Protein AF-A0A7Y2ZCD3-F1 (afdb_monomer_lite)

Radius of gyration: 18.31 Å; chains: 1; bounding box: 40×39×47 Å

Secondary structure (DSSP, 8-state):
-GGGTTTS-S--EEPTT-SSEEPSS--S-HHHHHHHHHHSS------GGGGHHHHHHTS--------TT----------TT-PPPHHHHHHHHHHHHHHHHHHHHHHHHHHHHHSSPP-

Foldseek 3Di:
DLVCVVPPDDDWDDDPPDPDTDDPDDDPDLVVVLVDVLVDVDDDDDQCVSCVVCLVVVSDADDPDDDPVPDDDDADDDDPPDDDDPVRVVVRVVVVVVVVVSVVVSVVVVVVRVPDDDD

Structure (mmCIF, N/CA/C/O backbone):
data_AF-A0A7Y2ZCD3-F1
#
_entry.id   AF-A0A7Y2ZCD3-F1
#
loop_
_atom_site.group_PDB
_atom_site.id
_atom_site.type_symbol
_atom_site.label_atom_id
_atom_site.label_alt_id
_atom_site.label_comp_id
_atom_site.label_asym_id
_atom_site.label_entity_id
_atom_site.label_seq_id
_atom_site.pdbx_PDB_ins_code
_atom_site.Cartn_x
_atom_site.Cartn_y
_atom_site.Cartn_z
_atom_site.occupancy
_atom_site.B_iso_or_equiv
_atom_site.auth_seq_id
_atom_site.auth_comp_id
_atom_site.auth_asym_id
_atom_site.auth_atom_id
_atom_site.pdbx_PDB_model_num
ATOM 1 N N . PRO A 1 1 ? -4.935 -17.101 2.264 1.00 50.34 1 PRO A N 1
ATOM 2 C CA . PRO A 1 1 ? -4.647 -18.543 2.417 1.00 50.34 1 PRO A CA 1
ATOM 3 C C . PRO A 1 1 ? -5.567 -19.217 3.442 1.00 50.34 1 PRO A C 1
ATOM 5 O O . PRO A 1 1 ? -6.119 -18.469 4.240 1.00 50.34 1 PRO A O 1
ATOM 8 N N . GLU A 1 2 ? -5.787 -20.539 3.433 1.00 52.03 2 GLU A N 1
ATOM 9 C CA . GLU A 1 2 ? -6.656 -21.247 4.408 1.00 52.03 2 GLU A CA 1
ATOM 10 C C . GLU A 1 2 ? -6.298 -20.870 5.845 1.00 52.03 2 GLU A C 1
ATOM 12 O O . GLU A 1 2 ? -7.177 -20.653 6.678 1.00 52.03 2 GLU A O 1
ATOM 17 N N . ARG A 1 3 ? -4.999 -20.658 6.100 1.00 55.16 3 ARG A N 1
ATOM 18 C CA . ARG A 1 3 ? -4.453 -20.160 7.374 1.00 55.16 3 ARG A CA 1
ATOM 19 C C . ARG A 1 3 ? -5.069 -18.849 7.877 1.00 55.16 3 ARG A C 1
ATOM 21 O O . ARG A 1 3 ? -4.868 -18.502 9.031 1.00 55.16 3 ARG A O 1
ATOM 28 N N . LEU A 1 4 ? -5.754 -18.092 7.018 1.00 55.41 4 LEU A N 1
ATOM 29 C CA . LEU A 1 4 ? -6.444 -16.855 7.384 1.00 55.41 4 LEU A CA 1
ATOM 30 C C . LEU A 1 4 ? -7.853 -17.102 7.919 1.00 55.41 4 LEU A C 1
ATOM 32 O O . LEU A 1 4 ? -8.339 -16.283 8.688 1.00 55.41 4 LEU A O 1
ATOM 36 N N . ALA A 1 5 ? -8.501 -18.215 7.565 1.00 58.78 5 ALA A N 1
ATOM 37 C CA . ALA A 1 5 ? -9.899 -18.467 7.916 1.00 58.78 5 ALA A CA 1
ATOM 38 C C . ALA A 1 5 ? -10.147 -18.547 9.432 1.00 58.78 5 ALA A C 1
ATOM 40 O O . ALA A 1 5 ? -11.283 -18.389 9.870 1.00 58.78 5 ALA A O 1
ATOM 41 N N . SER A 1 6 ? -9.108 -18.833 10.222 1.00 55.69 6 SER A N 1
ATOM 42 C CA . SER A 1 6 ? -9.164 -18.924 11.684 1.00 55.69 6 SER A CA 1
ATOM 43 C C . SER A 1 6 ? -8.759 -17.636 12.410 1.00 55.69 6 SER A C 1
ATOM 45 O O . SER A 1 6 ? -8.992 -17.542 13.612 1.00 55.69 6 SER A O 1
ATOM 47 N N . VAL A 1 7 ? -8.148 -16.667 11.717 1.00 58.00 7 VAL A N 1
ATOM 48 C CA . VAL A 1 7 ? -7.568 -15.451 12.328 1.00 58.00 7 VAL A CA 1
ATOM 49 C C . VAL A 1 7 ? -8.107 -14.144 11.747 1.00 58.00 7 VAL A C 1
ATOM 51 O O . VAL A 1 7 ? -7.961 -13.102 12.380 1.00 58.00 7 VAL A O 1
ATOM 54 N N . PHE A 1 8 ? -8.730 -14.168 10.565 1.00 57.59 8 PHE A N 1
ATOM 55 C CA . PHE A 1 8 ? -9.419 -13.002 10.018 1.00 57.59 8 PHE A CA 1
ATOM 56 C C . PHE A 1 8 ? -10.796 -12.858 10.693 1.00 57.59 8 PHE A C 1
ATOM 58 O O . PHE A 1 8 ? -11.563 -13.823 10.709 1.00 57.59 8 PHE A O 1
ATOM 65 N N . PRO A 1 9 ? -11.136 -11.682 11.245 1.00 56.69 9 PRO A N 1
ATOM 66 C CA . PRO A 1 9 ? -12.457 -11.451 11.819 1.00 56.69 9 PRO A CA 1
ATOM 67 C C . PRO A 1 9 ? -13.557 -11.456 10.737 1.00 56.69 9 PRO A C 1
ATOM 69 O O . PRO A 1 9 ? -13.289 -11.241 9.559 1.00 56.69 9 PRO A O 1
ATOM 72 N N . GLY A 1 10 ? -14.814 -11.686 11.130 1.00 60.94 10 GLY A N 1
ATOM 73 C CA . GLY A 1 10 ? -15.981 -11.556 10.245 1.00 60.94 10 GLY A CA 1
ATOM 74 C C . GLY A 1 10 ? -16.388 -12.817 9.470 1.00 60.94 10 GLY A C 1
ATOM 75 O O . GLY A 1 10 ? -15.924 -13.929 9.726 1.00 60.94 10 GLY A O 1
ATOM 76 N N . ARG A 1 11 ? -17.337 -12.651 8.539 1.00 61.91 11 ARG A N 1
ATOM 77 C CA . ARG A 1 11 ? -17.876 -13.744 7.716 1.00 61.91 11 ARG A CA 1
ATOM 78 C C . ARG A 1 11 ? -16.938 -13.972 6.530 1.00 61.91 11 ARG A C 1
ATOM 80 O O . ARG A 1 11 ? -16.819 -13.121 5.653 1.00 61.91 11 ARG A O 1
ATOM 87 N N . LEU A 1 12 ? -16.251 -15.106 6.515 1.00 63.94 12 LEU A N 1
ATOM 88 C CA . LEU A 1 12 ? -15.380 -15.509 5.412 1.00 63.94 12 LEU A CA 1
ATOM 89 C C . LEU A 1 12 ? -15.968 -16.745 4.751 1.00 63.94 12 LEU A C 1
ATOM 91 O O . LEU A 1 12 ? -16.377 -17.683 5.443 1.00 63.94 12 LEU A O 1
ATOM 95 N N . PHE A 1 13 ? -15.983 -16.761 3.423 1.00 60.94 13 PHE A N 1
ATOM 96 C CA . PHE A 1 13 ? -16.374 -17.952 2.682 1.00 60.94 13 PHE A CA 1
ATOM 97 C C . PHE A 1 13 ? -15.133 -18.803 2.416 1.00 60.94 13 PHE A C 1
ATOM 99 O O . PHE A 1 13 ? -14.075 -18.298 2.030 1.00 60.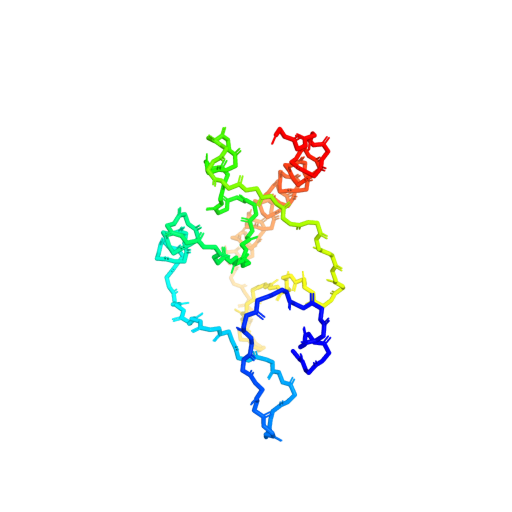94 13 PHE A O 1
ATOM 106 N N . ARG A 1 14 ? -15.264 -20.105 2.680 1.00 62.22 14 ARG A N 1
ATOM 107 C CA . ARG A 1 14 ? -14.257 -21.111 2.343 1.00 62.22 14 ARG A CA 1
ATOM 108 C C . ARG A 1 14 ? -14.641 -21.723 1.009 1.00 62.22 14 ARG A C 1
ATOM 110 O O . ARG A 1 14 ? -15.785 -22.147 0.858 1.00 62.22 14 ARG A O 1
ATOM 117 N N . ASP A 1 15 ? -13.691 -21.807 0.094 1.00 59.34 15 ASP A N 1
ATOM 118 C CA . ASP A 1 15 ? -13.821 -22.661 -1.078 1.00 59.34 15 ASP A CA 1
ATOM 119 C C . ASP A 1 15 ? -12.994 -23.928 -0.844 1.00 59.34 15 ASP A C 1
ATOM 121 O O . ASP A 1 15 ? -11.820 -23.847 -0.494 1.00 59.34 15 ASP A O 1
ATOM 125 N N . GLN A 1 16 ? -13.610 -25.100 -1.010 1.00 59.69 16 GLN A N 1
ATOM 126 C CA . GLN A 1 16 ? -12.944 -26.395 -0.831 1.00 59.69 16 GLN A CA 1
ATOM 127 C C . GLN A 1 16 ? -11.863 -26.650 -1.898 1.00 59.69 16 GLN A C 1
ATOM 129 O O . GLN A 1 16 ? -11.063 -27.569 -1.742 1.00 59.69 16 GLN A O 1
ATOM 134 N N . GLY A 1 17 ? -11.839 -25.857 -2.977 1.00 62.12 17 GLY A N 1
ATOM 135 C CA . GLY A 1 17 ? -10.861 -25.961 -4.061 1.00 62.12 17 GLY A CA 1
ATOM 136 C C . GLY A 1 17 ? -9.640 -25.042 -3.952 1.00 62.12 17 GLY A C 1
ATOM 137 O O . GLY A 1 17 ? -8.708 -25.207 -4.739 1.00 62.12 17 GLY A O 1
ATOM 138 N N . PHE A 1 18 ? -9.611 -24.087 -3.014 1.00 56.09 18 PHE A N 1
ATOM 139 C CA . PHE A 1 18 ? -8.537 -23.096 -2.933 1.00 56.09 1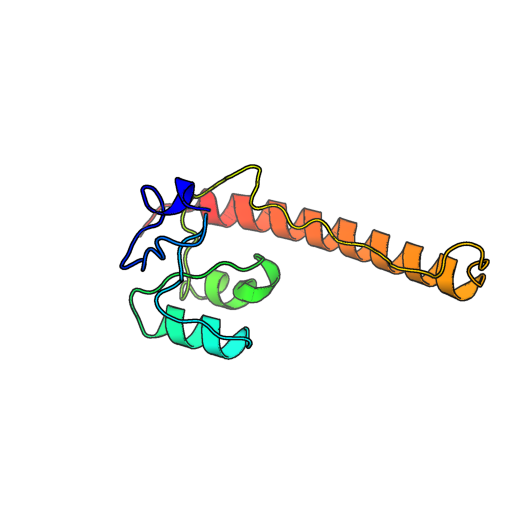8 PHE A CA 1
ATOM 140 C C . PHE A 1 18 ? -7.977 -22.936 -1.525 1.00 56.09 18 PHE A C 1
ATOM 142 O O . PHE A 1 18 ? -8.701 -22.755 -0.553 1.00 56.09 18 PHE A O 1
ATOM 149 N N . ASP A 1 19 ? -6.651 -22.850 -1.445 1.00 60.59 19 ASP A N 1
ATOM 150 C CA . ASP A 1 19 ? -5.942 -22.464 -0.229 1.00 60.59 19 ASP A CA 1
ATOM 151 C C . ASP A 1 19 ? -6.027 -20.940 -0.018 1.00 60.59 19 ASP A C 1
ATOM 153 O O . ASP A 1 19 ? -5.000 -20.281 0.080 1.00 60.59 19 ASP A O 1
ATOM 157 N N . TYR A 1 20 ? -7.218 -20.322 -0.046 1.00 59.69 20 TYR A N 1
ATOM 158 C CA . TYR A 1 20 ? -7.463 -18.932 0.374 1.00 59.69 20 TYR A CA 1
ATOM 159 C C . TYR A 1 20 ? -8.921 -18.664 0.766 1.00 59.69 20 TYR A C 1
ATOM 161 O O . TYR A 1 20 ? -9.845 -19.332 0.325 1.00 59.69 20 TYR A O 1
ATOM 169 N N . VAL A 1 21 ? -9.117 -17.672 1.641 1.00 64.62 21 VAL A N 1
ATOM 170 C CA . VAL A 1 21 ? -10.448 -17.193 2.042 1.00 64.62 21 VAL A CA 1
ATOM 171 C C . VAL A 1 21 ? -10.954 -16.162 1.053 1.00 64.62 21 VAL A C 1
ATOM 173 O O . VAL A 1 21 ? -10.198 -15.282 0.639 1.00 64.62 21 VAL A O 1
ATOM 176 N N . ILE A 1 22 ? -12.239 -16.261 0.729 1.00 67.50 22 ILE A N 1
ATOM 177 C CA . ILE A 1 22 ? -12.937 -15.305 -0.121 1.00 67.50 22 ILE A CA 1
ATOM 178 C C . ILE A 1 22 ? -13.506 -14.204 0.788 1.00 67.50 22 ILE A C 1
ATOM 180 O O . ILE A 1 22 ? -14.213 -14.523 1.758 1.00 67.50 22 ILE A O 1
ATOM 184 N N . PRO A 1 23 ? -13.189 -12.921 0.529 1.00 75.56 23 PRO A N 1
ATOM 185 C CA . PRO A 1 23 ? -13.777 -11.821 1.280 1.00 75.56 23 PRO A CA 1
ATOM 186 C C . PRO A 1 23 ? -15.296 -11.787 1.061 1.00 75.56 23 PRO A C 1
ATOM 188 O O . PRO A 1 23 ? -15.788 -12.154 -0.001 1.00 75.56 23 PRO A O 1
ATOM 191 N N . SER A 1 24 ? -16.056 -11.312 2.051 1.00 81.56 24 SER A N 1
ATOM 192 C CA . SER A 1 24 ? -17.515 -11.155 1.896 1.00 81.56 24 SER A CA 1
ATOM 193 C C . SER A 1 24 ? -17.899 -10.159 0.797 1.00 81.56 24 SER A C 1
ATOM 195 O O . SER A 1 24 ? -18.997 -10.243 0.253 1.00 81.56 24 SER A O 1
ATOM 197 N N . VAL A 1 25 ? -17.010 -9.212 0.488 1.00 85.00 25 VAL A N 1
ATOM 198 C CA . VAL A 1 25 ? -17.184 -8.213 -0.565 1.00 85.00 25 VAL A CA 1
ATOM 199 C C . VAL A 1 25 ? -15.848 -8.017 -1.273 1.00 85.00 25 VAL A C 1
ATOM 201 O O . VAL A 1 25 ? -14.827 -7.802 -0.621 1.00 85.00 25 VAL A O 1
ATOM 204 N N . GLU A 1 26 ? -15.863 -8.063 -2.601 1.00 87.00 26 GLU A N 1
ATOM 205 C CA . GLU A 1 26 ? -14.716 -7.734 -3.442 1.00 87.00 26 GLU A CA 1
ATOM 206 C C . GLU A 1 26 ? -14.999 -6.439 -4.203 1.00 87.00 26 GLU A C 1
ATOM 208 O O . GLU A 1 26 ? -16.052 -6.278 -4.821 1.00 87.00 26 GLU A O 1
ATOM 213 N N . VAL A 1 27 ? -14.053 -5.505 -4.147 1.00 90.06 27 VAL A N 1
ATOM 214 C CA . VAL A 1 27 ? -14.113 -4.239 -4.877 1.00 90.06 27 VAL A CA 1
ATOM 215 C C . VAL A 1 27 ? -12.757 -3.945 -5.493 1.00 90.06 27 VAL A C 1
ATOM 217 O O . VAL A 1 27 ? -11.720 -4.237 -4.903 1.00 90.06 27 VAL A O 1
ATOM 220 N N . GLN A 1 28 ? -12.769 -3.337 -6.675 1.00 89.31 28 GLN A N 1
ATOM 221 C CA . GLN A 1 28 ? -11.544 -2.972 -7.396 1.00 89.31 28 GLN A CA 1
ATOM 222 C C . GLN A 1 28 ? -11.119 -1.521 -7.133 1.00 89.31 28 GLN A C 1
ATOM 224 O O . GLN A 1 28 ? -9.989 -1.142 -7.423 1.00 89.31 28 GLN A O 1
ATOM 229 N N . GLU A 1 29 ? -12.005 -0.719 -6.534 1.00 92.44 29 GLU A N 1
ATOM 230 C CA . GLU A 1 29 ? -11.801 0.710 -6.320 1.00 92.44 29 GLU A CA 1
ATOM 231 C C . GLU A 1 29 ? -11.591 1.044 -4.844 1.00 92.44 29 GLU A C 1
ATOM 233 O O . GLU A 1 29 ? -12.438 0.770 -3.987 1.00 92.44 29 GLU A O 1
ATOM 238 N N . LEU A 1 30 ? -10.483 1.726 -4.548 1.00 91.19 30 LEU A N 1
ATOM 239 C CA . LEU A 1 30 ? -10.129 2.124 -3.185 1.00 91.19 30 LEU A CA 1
ATOM 240 C C . LEU A 1 30 ? -11.184 3.045 -2.558 1.00 91.19 30 LEU A C 1
ATOM 242 O O . LEU A 1 30 ? -11.474 2.940 -1.369 1.00 91.19 30 LEU A O 1
ATOM 246 N N . THR A 1 31 ? -11.760 3.968 -3.329 1.00 93.69 31 THR A N 1
ATOM 247 C CA . THR A 1 31 ? -12.788 4.888 -2.817 1.00 93.69 31 THR A CA 1
ATOM 248 C C . THR A 1 31 ? -14.037 4.137 -2.367 1.00 93.69 31 THR A C 1
ATOM 250 O O . THR A 1 31 ? -14.539 4.413 -1.281 1.00 93.69 31 THR A O 1
ATOM 253 N N . LEU A 1 32 ? -14.473 3.135 -3.134 1.00 94.38 32 LEU A N 1
ATOM 254 C CA . LEU A 1 32 ? -15.598 2.289 -2.744 1.00 94.38 32 LEU A CA 1
ATOM 255 C C . LEU A 1 32 ? -15.248 1.423 -1.528 1.00 94.38 32 LEU A C 1
ATOM 257 O O . LEU A 1 32 ? -16.051 1.324 -0.605 1.00 94.38 32 LEU A O 1
ATOM 261 N N . SER A 1 33 ? -14.032 0.862 -1.473 1.00 93.81 33 SER A N 1
ATOM 262 C CA . SER A 1 33 ? -13.571 0.118 -0.292 1.00 93.81 33 SER A CA 1
ATOM 263 C C . SER A 1 33 ? -13.620 0.971 0.976 1.00 93.81 33 SER A C 1
ATOM 265 O O . SER A 1 33 ? -14.086 0.491 2.006 1.00 93.81 33 SER A O 1
ATOM 267 N N . ARG A 1 34 ? -13.188 2.237 0.906 1.00 95.12 34 ARG A N 1
ATOM 268 C CA . ARG A 1 34 ? -13.255 3.167 2.042 1.00 95.12 34 ARG A CA 1
ATOM 269 C C . ARG A 1 34 ? -14.695 3.469 2.442 1.00 95.12 34 ARG A C 1
ATOM 271 O O . ARG A 1 34 ? -14.998 3.442 3.627 1.00 95.12 34 ARG A O 1
ATOM 278 N N . GLN A 1 35 ? -15.576 3.715 1.477 1.00 95.25 35 GLN A N 1
ATOM 279 C CA . GLN A 1 35 ? -16.985 3.976 1.764 1.00 95.25 35 GLN A CA 1
ATOM 280 C C . GLN A 1 35 ? -17.649 2.787 2.472 1.00 95.25 35 GLN A C 1
ATOM 282 O O . GLN A 1 35 ? -18.287 2.976 3.501 1.00 95.25 35 GLN A O 1
ATOM 287 N N . ILE A 1 36 ? -17.420 1.561 1.989 1.00 94.69 36 ILE A N 1
ATOM 288 C CA . ILE A 1 36 ? -17.941 0.342 2.623 1.00 94.69 36 ILE A CA 1
ATOM 289 C C . ILE A 1 36 ? -17.460 0.240 4.073 1.00 94.69 36 ILE A C 1
ATOM 291 O O . ILE A 1 36 ? -18.273 0.010 4.962 1.00 94.69 36 ILE A O 1
ATOM 295 N N . VAL A 1 37 ? -16.165 0.442 4.332 1.00 94.38 37 VAL A N 1
ATOM 296 C CA . VAL A 1 37 ? -15.615 0.407 5.701 1.00 94.38 37 VAL A CA 1
ATOM 297 C C . VAL A 1 37 ? -16.210 1.512 6.582 1.00 94.38 37 VAL A C 1
ATOM 299 O O . VAL A 1 37 ? -16.461 1.279 7.755 1.00 94.38 37 VAL A O 1
ATOM 302 N N . ALA A 1 38 ? -16.457 2.707 6.039 1.00 95.00 38 ALA A N 1
ATOM 303 C CA . ALA A 1 38 ? -17.024 3.826 6.795 1.00 95.00 38 ALA A CA 1
ATOM 304 C C . ALA A 1 38 ? -18.506 3.632 7.157 1.00 95.00 38 ALA A C 1
ATOM 306 O O . ALA A 1 38 ? -18.964 4.152 8.172 1.00 95.00 38 ALA A O 1
ATOM 307 N N . GLU A 1 39 ? -19.255 2.916 6.318 1.00 95.38 39 GLU A N 1
ATOM 308 C CA . GLU A 1 39 ? -20.711 2.763 6.423 1.00 95.38 39 GLU A CA 1
ATOM 309 C C . GLU A 1 39 ? -21.140 1.388 6.969 1.00 95.38 39 GLU A C 1
ATOM 311 O O . GLU A 1 39 ? -22.331 1.080 7.007 1.00 95.38 39 GLU A O 1
ATOM 316 N N . SER A 1 40 ? -20.195 0.542 7.394 1.00 92.00 40 SER A N 1
ATOM 317 C CA . SER A 1 40 ? -20.479 -0.807 7.899 1.00 92.00 40 SER A CA 1
ATOM 318 C C . SER A 1 40 ? -19.519 -1.238 9.013 1.00 92.00 40 SER A C 1
ATOM 320 O O . SER A 1 40 ? -18.666 -0.476 9.456 1.00 92.00 40 SER A O 1
ATOM 322 N N . ASP A 1 41 ? -19.659 -2.480 9.476 1.00 88.38 41 ASP A N 1
ATOM 323 C CA . ASP A 1 41 ? -18.725 -3.163 10.377 1.00 88.38 41 ASP A CA 1
ATOM 324 C C . ASP A 1 41 ? -17.618 -3.929 9.620 1.00 88.38 41 ASP A C 1
ATOM 326 O O . ASP A 1 41 ? -16.904 -4.755 10.198 1.00 88.38 41 ASP A O 1
ATOM 330 N N . ALA A 1 42 ? -17.459 -3.663 8.319 1.00 89.94 42 ALA A N 1
ATOM 331 C CA . ALA A 1 42 ? -16.413 -4.254 7.503 1.00 89.94 42 ALA A CA 1
ATOM 332 C C . ALA A 1 42 ? -15.029 -3.669 7.821 1.00 89.94 42 ALA A C 1
ATOM 334 O O . ALA A 1 42 ? -14.867 -2.542 8.282 1.00 89.94 42 ALA A O 1
ATOM 335 N N . PHE A 1 43 ? -13.997 -4.430 7.477 1.00 89.50 43 PHE A N 1
ATOM 336 C CA . PHE A 1 43 ? -12.609 -3.987 7.503 1.00 89.50 43 PHE A CA 1
ATOM 337 C C . PHE A 1 43 ? -11.956 -4.289 6.154 1.00 89.50 43 PHE A C 1
ATOM 339 O O . PHE A 1 43 ? -12.412 -5.146 5.397 1.00 89.50 43 PHE A O 1
ATOM 346 N N . SER A 1 44 ? -10.885 -3.566 5.844 1.00 88.81 44 SER A N 1
ATOM 347 C CA . SER A 1 44 ? -10.144 -3.706 4.591 1.00 88.81 44 SER A CA 1
ATOM 348 C C . SER A 1 44 ? -8.645 -3.544 4.838 1.00 88.81 44 SER A C 1
ATOM 350 O O . SER A 1 44 ? -8.216 -3.143 5.922 1.00 88.81 44 SER A O 1
ATOM 352 N N . ALA A 1 45 ? -7.841 -3.860 3.827 1.00 87.69 45 ALA A N 1
ATOM 353 C CA . ALA A 1 45 ? -6.407 -3.622 3.824 1.00 87.69 45 ALA A CA 1
ATOM 354 C C . ALA A 1 45 ? -6.087 -2.378 2.987 1.00 87.69 45 ALA A C 1
ATOM 356 O O . ALA A 1 45 ? -6.531 -2.247 1.849 1.00 87.69 45 ALA A O 1
ATOM 357 N N . ALA A 1 46 ? -5.276 -1.479 3.538 1.00 89.62 46 ALA A N 1
ATOM 358 C CA . ALA A 1 46 ? -4.784 -0.299 2.841 1.00 89.62 46 ALA A CA 1
ATOM 359 C C . ALA A 1 46 ? -3.378 0.057 3.331 1.00 89.62 46 ALA A C 1
ATOM 361 O O . ALA A 1 46 ? -2.991 -0.253 4.459 1.00 89.62 46 ALA A O 1
ATOM 362 N N . THR A 1 47 ? -2.611 0.754 2.498 1.00 88.81 47 THR A N 1
ATOM 363 C CA . THR A 1 47 ? -1.419 1.462 2.978 1.00 88.81 47 THR A CA 1
ATOM 364 C C . THR A 1 47 ? -1.851 2.710 3.744 1.00 88.81 47 THR A C 1
ATOM 366 O O . THR A 1 47 ? -2.847 3.341 3.405 1.00 88.81 47 THR A O 1
ATOM 369 N N . ILE A 1 48 ? -1.097 3.119 4.764 1.00 90.06 48 ILE A N 1
ATOM 370 C CA . ILE A 1 48 ? -1.518 4.246 5.612 1.00 90.06 48 ILE A CA 1
ATOM 371 C C . ILE A 1 48 ? -1.725 5.542 4.832 1.00 90.06 48 ILE A C 1
ATOM 373 O O . ILE A 1 48 ? -2.679 6.265 5.101 1.00 90.06 48 ILE A O 1
ATOM 377 N N . ILE A 1 49 ? -0.874 5.828 3.847 1.00 90.00 49 ILE A N 1
ATOM 378 C CA . ILE A 1 49 ? -1.016 7.031 3.022 1.00 90.00 49 ILE A CA 1
ATOM 379 C C . ILE A 1 49 ? -2.353 7.084 2.263 1.00 90.00 49 ILE A C 1
ATOM 381 O O . ILE A 1 49 ? -2.854 8.173 2.004 1.00 90.00 49 ILE A O 1
ATOM 385 N N . GLN A 1 50 ? -2.957 5.932 1.947 1.00 92.38 50 GLN A N 1
ATOM 386 C CA . GLN A 1 50 ? -4.257 5.851 1.270 1.00 92.38 50 GLN A CA 1
ATOM 387 C C . GLN A 1 50 ? -5.439 6.224 2.174 1.00 92.38 50 GLN A C 1
ATOM 389 O O . GLN A 1 50 ? -6.502 6.548 1.652 1.00 92.38 50 GLN A O 1
ATOM 394 N N . ILE A 1 51 ? -5.259 6.170 3.497 1.00 93.94 51 ILE A N 1
ATOM 395 C CA . ILE A 1 51 ? -6.310 6.405 4.499 1.00 93.94 51 ILE A CA 1
ATOM 396 C C . ILE A 1 51 ? -5.918 7.476 5.530 1.00 93.94 51 ILE A C 1
ATOM 398 O O . ILE A 1 51 ? -6.467 7.546 6.628 1.00 93.94 51 ILE A O 1
ATOM 402 N N . GLU A 1 52 ? -4.907 8.295 5.226 1.00 92.50 52 GLU A N 1
ATOM 403 C CA . GLU A 1 52 ? -4.330 9.236 6.193 1.00 92.50 52 GLU A CA 1
ATOM 404 C C . GLU A 1 52 ? -5.360 10.266 6.681 1.00 92.50 52 GLU A C 1
ATOM 406 O O . GLU A 1 52 ? -5.330 10.669 7.845 1.00 92.50 52 GLU A O 1
ATOM 411 N N . ASN A 1 53 ? -6.272 10.699 5.809 1.00 93.00 53 ASN A N 1
ATOM 412 C CA . ASN A 1 53 ? -7.290 11.685 6.166 1.00 93.00 53 ASN A CA 1
ATOM 413 C C . ASN A 1 53 ? -8.320 11.091 7.128 1.00 93.00 53 ASN A C 1
ATOM 415 O O . ASN A 1 53 ? -8.683 11.736 8.105 1.00 93.00 53 ASN A O 1
ATOM 419 N N . GLU A 1 54 ? -8.722 9.851 6.888 1.00 94.38 54 GLU A N 1
ATOM 420 C CA . GLU A 1 54 ? -9.692 9.105 7.677 1.00 94.38 54 GLU A CA 1
ATOM 421 C C . GLU A 1 54 ? -9.117 8.716 9.045 1.00 94.38 54 GLU A C 1
ATOM 423 O O . GLU A 1 54 ? -9.820 8.741 10.053 1.00 94.38 54 GLU A O 1
ATOM 428 N N . LEU A 1 55 ? -7.810 8.445 9.112 1.00 9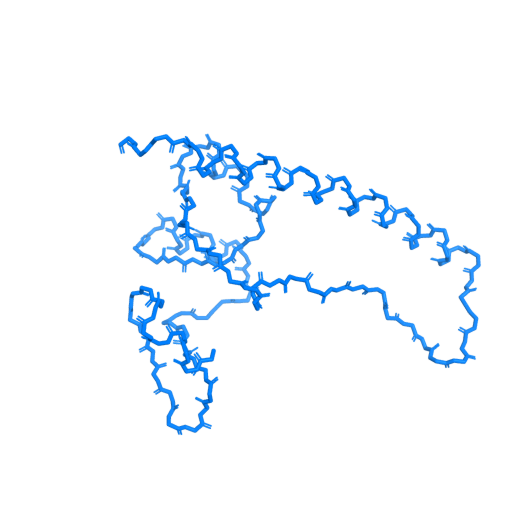3.38 55 LEU A N 1
ATOM 429 C CA . LEU A 1 55 ? -7.092 8.289 10.379 1.00 93.38 55 LEU A CA 1
ATOM 430 C C . LEU A 1 55 ? -6.991 9.616 11.148 1.00 93.38 55 LEU A C 1
ATOM 432 O O . LEU A 1 55 ? -7.047 9.631 12.375 1.00 93.38 55 LEU A O 1
ATOM 436 N N . LYS A 1 56 ? -6.822 10.753 10.461 1.00 92.56 56 LYS A N 1
ATOM 437 C CA . LYS A 1 56 ? -6.794 12.081 11.104 1.00 92.56 56 LYS A CA 1
ATOM 438 C C . LYS A 1 56 ? -8.161 12.515 11.621 1.00 92.56 56 LYS A C 1
ATOM 440 O O . LYS A 1 56 ? -8.210 13.126 12.683 1.00 92.56 56 LYS A O 1
ATOM 445 N N . SER A 1 57 ? -9.234 12.227 10.888 1.00 93.75 57 SER A N 1
ATOM 446 C CA . SER A 1 57 ? -10.604 12.541 11.307 1.00 93.75 57 SER A CA 1
ATOM 447 C C . SER A 1 57 ? -11.132 11.590 12.380 1.00 93.75 57 SER A C 1
ATOM 449 O O . SER A 1 57 ? -12.152 11.890 12.993 1.00 93.75 57 SER A O 1
ATOM 451 N N . GLY A 1 58 ? -10.466 10.452 12.601 1.00 92.38 58 GLY A N 1
ATOM 452 C CA . GLY A 1 58 ? -10.951 9.387 13.479 1.00 92.38 58 GLY A CA 1
ATOM 453 C C . GLY A 1 58 ? -12.063 8.545 12.850 1.00 92.38 58 GLY A C 1
ATOM 454 O O . GLY A 1 58 ? -12.670 7.734 13.539 1.00 92.38 58 GLY A O 1
ATOM 455 N N . THR A 1 59 ? -12.327 8.717 11.550 1.00 94.50 59 THR A N 1
ATOM 456 C CA . THR A 1 59 ? -13.292 7.898 10.805 1.00 94.50 59 THR A CA 1
ATOM 457 C C . THR A 1 59 ? -12.827 6.447 10.723 1.00 94.50 59 THR A C 1
ATOM 459 O O . THR A 1 59 ? -13.647 5.545 10.843 1.00 94.50 59 THR A O 1
ATOM 462 N N . PHE A 1 60 ? -11.518 6.215 10.567 1.00 94.69 60 PHE A N 1
ATOM 463 C CA . PHE A 1 60 ? -10.927 4.877 10.608 1.00 94.69 60 PHE A CA 1
ATOM 464 C C . PHE A 1 60 ? -9.982 4.710 11.792 1.00 94.69 60 PHE A C 1
ATOM 466 O O . PHE A 1 60 ? -9.339 5.654 12.251 1.00 94.69 60 PHE A O 1
ATOM 473 N N . SER A 1 61 ? -9.850 3.461 12.232 1.00 92.38 61 SER A N 1
ATOM 474 C CA . SER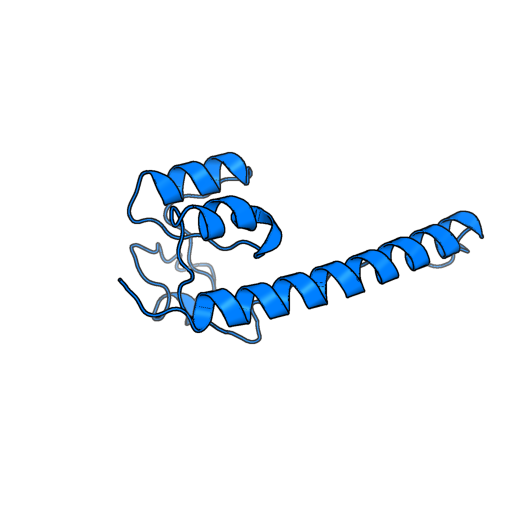 A 1 61 ? -8.844 3.021 13.194 1.00 92.38 61 SER A CA 1
ATOM 475 C C . SER A 1 61 ? -8.062 1.835 12.631 1.00 92.38 61 SER A C 1
ATOM 477 O O . SER A 1 61 ? -8.512 1.152 11.711 1.00 92.38 61 SER A O 1
ATOM 479 N N . ILE A 1 62 ? -6.857 1.610 13.156 1.00 90.69 62 ILE A N 1
ATOM 480 C CA . ILE A 1 62 ? -5.995 0.510 12.717 1.00 90.69 62 ILE A CA 1
ATOM 481 C C . ILE A 1 62 ? -6.262 -0.712 13.593 1.00 90.69 62 ILE A C 1
ATOM 483 O O . ILE A 1 62 ? -6.136 -0.652 14.816 1.00 90.69 62 ILE A O 1
ATOM 487 N N . ILE A 1 63 ? -6.568 -1.842 12.957 1.00 87.62 63 ILE A N 1
ATOM 488 C CA . ILE A 1 63 ? -6.586 -3.144 13.623 1.00 87.62 63 ILE A CA 1
ATOM 489 C C . ILE A 1 63 ? -5.128 -3.617 13.757 1.00 87.62 63 ILE A C 1
ATOM 491 O O . ILE A 1 63 ? -4.429 -3.681 12.743 1.00 87.62 63 ILE A O 1
ATOM 495 N N . PRO A 1 64 ? -4.636 -3.933 14.971 1.00 82.44 64 PRO A N 1
ATOM 496 C CA . PRO A 1 64 ? -3.256 -4.357 15.183 1.00 82.44 64 PRO A CA 1
ATOM 497 C C . PRO A 1 64 ? -3.065 -5.790 14.675 1.00 82.44 64 PRO A C 1
ATOM 499 O O . PRO A 1 64 ? -3.192 -6.759 15.420 1.00 82.44 64 PRO A O 1
ATOM 502 N N . PHE A 1 65 ? -2.789 -5.912 13.380 1.00 80.94 65 PHE A N 1
ATOM 503 C CA . PHE A 1 65 ? -2.500 -7.168 12.709 1.00 80.94 65 PHE A CA 1
ATOM 504 C C . PHE A 1 65 ? -1.191 -7.042 11.933 1.00 80.94 65 PHE A C 1
ATOM 506 O O . PHE A 1 65 ? -1.051 -6.171 11.075 1.00 80.94 65 PHE A O 1
ATOM 513 N N . GLU A 1 66 ? -0.244 -7.926 12.231 1.00 76.81 66 GLU A N 1
ATOM 514 C CA . GLU A 1 66 ? 1.040 -8.010 11.544 1.00 76.81 66 GLU A CA 1
ATOM 515 C C . GLU A 1 66 ? 1.263 -9.445 11.081 1.00 76.81 66 GLU A C 1
ATOM 517 O O . GLU A 1 66 ? 1.059 -10.401 11.832 1.00 76.81 66 GLU A O 1
ATOM 522 N N . ALA A 1 67 ? 1.670 -9.596 9.826 1.00 78.50 67 ALA A N 1
ATOM 523 C CA . ALA A 1 67 ? 2.027 -10.885 9.274 1.00 78.50 67 ALA A CA 1
ATOM 524 C C . ALA A 1 67 ? 3.111 -10.726 8.210 1.00 78.50 67 ALA A C 1
ATOM 526 O O . ALA A 1 67 ? 2.983 -9.884 7.323 1.00 78.50 67 ALA A O 1
ATOM 527 N N . ASP A 1 68 ? 4.135 -11.580 8.245 1.00 78.69 68 ASP A N 1
ATOM 528 C CA . ASP A 1 68 ? 5.290 -11.503 7.332 1.00 78.69 68 ASP A CA 1
ATOM 529 C C . ASP A 1 68 ? 4.889 -11.574 5.849 1.00 78.69 68 ASP A C 1
ATOM 531 O O . ASP A 1 68 ? 5.504 -10.966 4.969 1.00 78.69 68 ASP A O 1
ATOM 535 N N . TRP A 1 69 ? 3.809 -12.305 5.567 1.00 76.94 69 TRP A N 1
ATOM 536 C CA . TRP A 1 69 ? 3.258 -12.449 4.223 1.00 76.94 69 TRP A CA 1
ATOM 537 C C . TRP A 1 69 ? 2.442 -11.235 3.761 1.00 76.94 69 TRP A C 1
ATOM 539 O O . TRP A 1 69 ? 2.152 -11.129 2.573 1.00 76.94 69 TRP A O 1
ATOM 549 N N . MET A 1 70 ? 2.070 -10.321 4.659 1.00 76.88 70 MET A N 1
ATOM 550 C CA . MET A 1 70 ? 1.325 -9.099 4.346 1.00 76.88 70 MET A CA 1
ATOM 551 C C . MET A 1 70 ? 2.302 -7.951 4.051 1.00 76.88 70 MET A C 1
ATOM 553 O O . MET A 1 70 ? 2.253 -6.877 4.648 1.00 76.88 70 MET A O 1
ATOM 557 N N . SER A 1 71 ? 3.227 -8.206 3.125 1.00 79.81 71 SER A N 1
ATOM 558 C CA . SER A 1 71 ? 4.232 -7.251 2.666 1.00 79.81 71 SER A CA 1
ATOM 559 C C . SER A 1 71 ? 4.028 -6.919 1.189 1.00 79.81 71 SER A C 1
ATOM 561 O O . SER A 1 71 ? 3.725 -7.781 0.365 1.00 79.81 71 SER A O 1
ATOM 563 N N . LEU A 1 72 ? 4.190 -5.641 0.843 1.00 79.62 72 LEU A N 1
ATOM 564 C CA . LEU A 1 72 ? 4.073 -5.176 -0.534 1.00 79.62 72 LEU A CA 1
ATOM 565 C C . LEU A 1 72 ? 5.450 -5.237 -1.209 1.00 79.62 72 LEU A C 1
ATOM 567 O O . LEU A 1 72 ? 6.302 -4.383 -0.966 1.00 79.62 72 LEU A O 1
ATOM 571 N N . ASN A 1 73 ? 5.656 -6.243 -2.059 1.00 83.94 73 ASN A N 1
ATOM 572 C CA . ASN A 1 73 ? 6.875 -6.413 -2.851 1.00 83.94 73 ASN A CA 1
ATOM 573 C C . ASN A 1 73 ? 6.596 -6.013 -4.305 1.00 83.94 73 ASN A C 1
ATOM 575 O O . ASN A 1 73 ? 5.926 -6.740 -5.034 1.00 83.94 73 ASN A O 1
ATOM 579 N N . TYR A 1 74 ? 7.089 -4.849 -4.722 1.00 89.19 74 TYR A N 1
ATOM 580 C CA . TYR A 1 74 ? 6.888 -4.296 -6.064 1.00 89.19 74 TYR A CA 1
ATOM 581 C C . TYR A 1 74 ? 8.159 -3.599 -6.558 1.00 89.19 74 TYR A C 1
ATOM 583 O O . TYR A 1 74 ? 9.089 -3.340 -5.792 1.00 89.19 74 TYR A O 1
ATOM 591 N N . GLY A 1 75 ? 8.210 -3.302 -7.855 1.00 93.19 75 GLY A N 1
ATOM 592 C CA . GLY A 1 75 ? 9.355 -2.644 -8.467 1.00 93.19 75 GLY A CA 1
ATOM 593 C C . GLY A 1 75 ? 9.159 -2.391 -9.955 1.00 93.19 75 GLY A C 1
ATOM 594 O O . GLY A 1 75 ? 8.067 -2.545 -10.497 1.00 93.19 75 GLY A O 1
ATOM 595 N N . PHE A 1 76 ? 10.241 -1.998 -10.619 1.00 96.19 76 PHE A N 1
ATOM 596 C CA . PHE A 1 76 ? 10.235 -1.756 -12.058 1.00 96.19 76 PHE A CA 1
ATOM 597 C C . PHE A 1 76 ? 10.361 -3.060 -12.835 1.00 96.19 76 PHE A C 1
ATOM 599 O O . PHE A 1 76 ? 11.196 -3.904 -12.511 1.00 96.19 76 PHE A O 1
ATOM 606 N N . ILE A 1 77 ? 9.587 -3.171 -13.910 1.00 95.25 77 ILE A N 1
ATOM 607 C CA . ILE A 1 77 ? 9.672 -4.265 -14.875 1.00 95.25 77 ILE A CA 1
ATOM 608 C C . ILE A 1 77 ? 10.190 -3.685 -16.192 1.00 95.25 77 ILE A C 1
ATOM 610 O O . ILE A 1 77 ? 9.711 -2.653 -16.658 1.00 95.25 77 ILE A O 1
ATOM 614 N N . PHE A 1 78 ? 11.175 -4.346 -16.794 1.00 94.56 78 PHE A N 1
ATOM 615 C CA . PHE A 1 78 ? 11.749 -3.972 -18.085 1.00 94.56 78 PHE A CA 1
ATOM 616 C C . PHE A 1 78 ? 12.139 -5.222 -18.879 1.00 94.56 78 PHE A C 1
ATOM 618 O O . PHE A 1 78 ? 12.304 -6.308 -18.323 1.00 94.56 78 PHE A O 1
ATOM 625 N N . LEU A 1 79 ? 12.260 -5.077 -20.201 1.00 95.94 79 LEU A N 1
ATOM 626 C CA . LEU A 1 79 ? 12.581 -6.194 -21.088 1.00 95.94 79 LEU A CA 1
ATOM 627 C C . LEU A 1 79 ? 13.989 -6.732 -20.818 1.00 95.94 79 LEU A C 1
ATOM 629 O O . LEU A 1 79 ? 14.968 -5.984 -20.779 1.00 95.94 79 LEU A O 1
ATOM 633 N N . ARG A 1 80 ? 14.091 -8.058 -20.714 1.00 92.62 80 ARG A N 1
ATOM 634 C CA . ARG A 1 80 ? 15.373 -8.761 -20.647 1.00 92.62 80 ARG A CA 1
ATOM 635 C C . ARG A 1 80 ? 16.181 -8.481 -21.922 1.00 92.62 80 ARG A C 1
ATOM 637 O O . ARG A 1 80 ? 15.627 -8.490 -23.016 1.00 92.62 80 ARG A O 1
ATOM 644 N N . ASN A 1 81 ? 17.488 -8.258 -21.778 1.00 92.94 81 ASN A N 1
ATOM 645 C CA . ASN A 1 81 ? 18.437 -7.968 -22.868 1.00 92.94 81 ASN A CA 1
ATOM 646 C C . ASN A 1 81 ? 18.216 -6.635 -23.607 1.00 92.94 81 ASN A C 1
ATOM 648 O O . ASN A 1 81 ? 18.769 -6.437 -24.688 1.00 92.94 81 ASN A O 1
ATOM 652 N N . ARG A 1 82 ? 17.453 -5.700 -23.031 1.00 92.00 82 ARG A N 1
ATOM 653 C CA . ARG A 1 82 ? 17.359 -4.326 -23.529 1.00 92.00 82 ARG A CA 1
ATOM 654 C C . ARG A 1 82 ? 17.993 -3.372 -22.524 1.00 92.00 82 ARG A C 1
ATOM 656 O O . ARG A 1 82 ? 17.616 -3.368 -21.356 1.00 92.00 82 ARG A O 1
ATOM 663 N N . ALA A 1 83 ? 18.942 -2.559 -22.984 1.00 93.06 83 ALA A N 1
ATOM 664 C CA . ALA A 1 83 ? 19.512 -1.508 -22.152 1.00 93.06 83 ALA A CA 1
ATOM 665 C C . ALA A 1 83 ? 18.434 -0.472 -21.799 1.00 93.06 83 ALA A C 1
ATOM 667 O O . ALA A 1 83 ? 17.640 -0.066 -22.655 1.00 93.06 83 ALA A O 1
ATOM 668 N N . LEU A 1 84 ? 18.414 -0.047 -20.538 1.0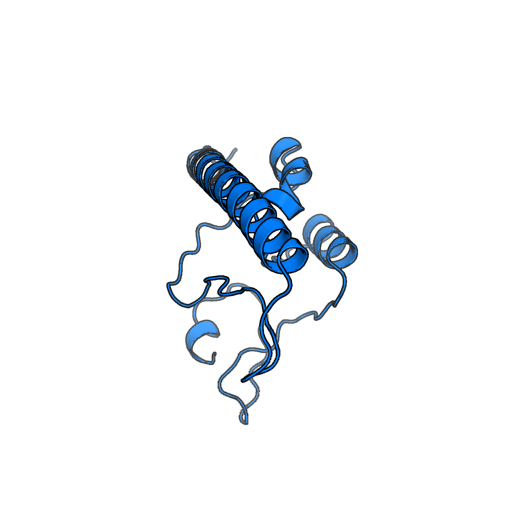0 96.56 84 LEU A N 1
ATOM 669 C CA . LEU A 1 84 ? 17.611 1.090 -20.106 1.00 96.56 84 LEU A CA 1
ATOM 670 C C . LEU A 1 84 ? 18.219 2.368 -20.686 1.00 96.56 84 LEU A C 1
ATOM 672 O O . LEU A 1 84 ? 19.440 2.520 -20.729 1.00 96.56 84 LEU A O 1
ATOM 676 N N . SER A 1 85 ? 17.370 3.293 -21.130 1.00 97.12 85 SER A N 1
ATOM 677 C CA . SER A 1 85 ? 17.849 4.618 -21.516 1.00 97.12 85 SER A CA 1
ATOM 678 C C . SER A 1 85 ? 18.365 5.369 -20.279 1.00 97.12 85 SER A C 1
ATOM 680 O O . SER A 1 85 ? 17.891 5.107 -19.168 1.00 97.12 85 SER A O 1
ATOM 682 N N . PRO A 1 86 ? 19.267 6.353 -20.444 1.00 97.50 86 PRO A N 1
ATOM 683 C CA . PRO A 1 86 ? 19.680 7.218 -19.338 1.00 97.50 86 PRO A CA 1
ATOM 684 C C . PRO A 1 86 ? 18.489 7.862 -18.610 1.00 97.50 86 PRO A C 1
ATOM 686 O O . PRO A 1 86 ? 18.451 7.884 -17.385 1.00 97.50 86 PRO A O 1
ATOM 689 N N . ALA A 1 87 ? 17.463 8.289 -19.355 1.00 98.00 87 ALA A N 1
ATOM 690 C CA . ALA A 1 87 ? 16.241 8.854 -18.781 1.00 98.00 87 ALA A CA 1
ATOM 691 C C . ALA A 1 87 ? 15.450 7.844 -17.927 1.00 98.00 87 ALA A C 1
ATOM 693 O O . ALA A 1 87 ? 14.912 8.212 -16.887 1.00 98.00 87 ALA A O 1
ATOM 694 N N . ALA A 1 88 ? 15.386 6.571 -18.335 1.00 97.75 88 ALA A N 1
ATOM 695 C CA . ALA A 1 88 ? 14.717 5.533 -17.551 1.00 97.75 88 ALA A CA 1
ATOM 696 C C . ALA A 1 88 ? 15.467 5.235 -16.245 1.00 97.75 88 ALA A C 1
ATOM 698 O O . ALA A 1 88 ? 14.835 5.061 -15.206 1.00 97.75 88 ALA A O 1
ATOM 699 N N . ILE A 1 89 ? 16.804 5.216 -16.286 1.00 97.62 89 ILE A N 1
ATOM 700 C CA . ILE A 1 89 ? 17.643 5.040 -15.092 1.00 97.62 89 ILE A CA 1
ATOM 701 C C . ILE A 1 89 ? 17.395 6.182 -14.100 1.00 97.62 89 ILE A C 1
ATOM 703 O O . ILE A 1 89 ? 17.137 5.917 -12.926 1.00 97.62 89 ILE A O 1
ATOM 707 N N . GLU A 1 90 ? 17.397 7.425 -14.582 1.00 98.38 90 GLU A N 1
ATOM 708 C CA . GLU A 1 90 ? 17.155 8.605 -13.747 1.00 98.38 90 GLU A CA 1
ATOM 709 C C . GLU A 1 90 ? 15.744 8.598 -13.141 1.00 98.38 90 GLU A C 1
ATOM 711 O O . GLU A 1 90 ? 15.567 8.806 -11.942 1.00 98.38 90 GLU A O 1
ATOM 716 N N . TYR A 1 91 ? 14.727 8.260 -13.940 1.00 97.88 91 TYR A N 1
ATOM 717 C CA . TYR A 1 91 ? 13.357 8.098 -13.451 1.00 97.88 91 TYR A CA 1
ATOM 718 C C . TYR A 1 91 ? 13.263 7.061 -12.323 1.00 97.88 91 TYR A C 1
ATOM 720 O O . TYR A 1 91 ? 12.645 7.319 -11.287 1.00 97.88 91 TYR A O 1
ATOM 728 N N . MET A 1 92 ? 13.892 5.894 -12.502 1.00 97.94 92 MET A N 1
ATOM 729 C CA . MET A 1 92 ? 13.893 4.836 -11.490 1.00 97.94 92 MET A CA 1
ATOM 730 C C . MET A 1 92 ? 14.542 5.305 -10.187 1.00 97.94 92 MET A C 1
ATOM 732 O O . MET A 1 92 ? 14.074 4.941 -9.108 1.00 97.94 92 MET A O 1
ATOM 736 N N . GLU A 1 93 ? 15.597 6.113 -10.271 1.00 98.06 93 GLU A N 1
ATOM 737 C CA . GLU A 1 93 ? 16.259 6.674 -9.097 1.00 98.06 93 GLU A CA 1
ATOM 738 C C . GLU A 1 93 ? 15.364 7.677 -8.360 1.00 98.06 93 GLU A C 1
ATOM 740 O O . GLU A 1 93 ? 15.167 7.553 -7.149 1.00 98.06 93 GLU A O 1
ATOM 745 N N . ILE A 1 94 ? 14.720 8.594 -9.085 1.00 98.25 94 ILE A N 1
ATOM 746 C CA . ILE A 1 94 ? 13.758 9.545 -8.511 1.00 98.25 94 ILE A CA 1
ATOM 747 C C . ILE A 1 94 ? 12.631 8.806 -7.782 1.00 98.25 94 ILE A C 1
ATOM 749 O O . ILE A 1 94 ? 12.320 9.112 -6.628 1.00 98.25 94 ILE A O 1
ATOM 753 N N . VAL A 1 95 ? 12.034 7.800 -8.422 1.00 97.62 95 VAL A N 1
ATOM 754 C CA . VAL A 1 95 ? 10.948 7.024 -7.815 1.00 97.62 95 VAL A CA 1
ATOM 755 C C . VAL A 1 95 ? 11.437 6.274 -6.573 1.00 97.62 95 VAL A C 1
ATOM 757 O O . VAL A 1 95 ? 10.771 6.331 -5.543 1.00 97.62 95 VAL A O 1
ATOM 760 N N . ARG A 1 96 ? 12.627 5.655 -6.583 1.00 96.62 96 ARG A N 1
ATOM 761 C CA . ARG A 1 96 ? 13.197 5.018 -5.375 1.00 96.62 96 ARG A CA 1
ATOM 762 C C . ARG A 1 96 ? 13.377 6.004 -4.222 1.00 96.62 96 ARG A C 1
ATOM 764 O O . ARG A 1 96 ? 13.130 5.653 -3.065 1.00 96.62 96 ARG A O 1
ATOM 771 N N . GLN A 1 97 ? 13.796 7.234 -4.512 1.00 97.62 97 GLN A N 1
ATOM 772 C CA . GLN A 1 97 ? 13.930 8.276 -3.496 1.00 97.62 97 GLN A CA 1
ATOM 773 C C . GLN A 1 97 ? 12.574 8.688 -2.916 1.00 97.62 97 GLN A C 1
ATOM 775 O O . GLN A 1 97 ? 12.460 8.873 -1.700 1.00 97.62 97 GLN A O 1
ATOM 780 N N . ILE A 1 98 ? 11.545 8.808 -3.759 1.00 96.12 98 ILE A N 1
ATOM 781 C CA . ILE A 1 98 ? 10.166 9.064 -3.327 1.00 96.12 98 ILE A CA 1
ATOM 782 C C . ILE A 1 98 ? 9.670 7.911 -2.449 1.00 96.12 98 ILE A C 1
ATOM 784 O O . ILE A 1 98 ? 9.205 8.156 -1.336 1.00 96.12 98 ILE A O 1
ATOM 788 N N . GLU A 1 99 ? 9.865 6.662 -2.872 1.00 94.00 99 GLU A N 1
ATOM 789 C CA . GLU A 1 99 ? 9.419 5.492 -2.113 1.00 94.00 99 GLU A CA 1
ATOM 790 C C . GLU A 1 99 ? 10.093 5.379 -0.750 1.00 94.00 99 GLU A C 1
ATOM 792 O O . GLU A 1 99 ? 9.447 5.081 0.256 1.00 94.00 99 GLU A O 1
ATOM 797 N N . LYS A 1 100 ? 11.388 5.704 -0.660 1.00 94.69 100 LYS A N 1
ATOM 798 C CA . LYS A 1 100 ? 12.081 5.760 0.632 1.00 94.69 100 LYS A CA 1
ATOM 799 C C . LYS A 1 100 ? 11.415 6.765 1.578 1.00 94.69 100 LYS A C 1
ATOM 801 O O . LYS A 1 100 ? 11.256 6.457 2.761 1.00 94.69 100 LYS A O 1
ATOM 806 N N . LYS A 1 101 ? 11.004 7.935 1.073 1.00 94.81 101 LYS A N 1
ATOM 807 C CA . LYS A 1 101 ? 10.301 8.965 1.860 1.00 94.81 101 LYS A CA 1
ATOM 808 C C . LYS A 1 101 ? 8.904 8.495 2.277 1.00 94.81 101 LYS A C 1
ATOM 810 O O . LYS A 1 101 ? 8.556 8.624 3.451 1.00 94.81 101 LYS A O 1
ATOM 815 N N . ILE A 1 102 ? 8.135 7.911 1.355 1.00 92.19 102 ILE A N 1
ATOM 816 C CA . ILE A 1 102 ? 6.787 7.386 1.627 1.00 92.19 102 ILE A CA 1
ATOM 817 C C . ILE A 1 102 ? 6.846 6.261 2.660 1.00 92.19 102 ILE A C 1
ATOM 819 O O . ILE A 1 102 ? 6.086 6.279 3.625 1.00 92.19 102 ILE A O 1
ATOM 823 N N . ARG A 1 103 ? 7.794 5.327 2.529 1.00 91.19 103 ARG A N 1
ATOM 824 C CA . ARG A 1 103 ? 7.986 4.231 3.486 1.00 91.19 103 ARG A CA 1
ATOM 825 C C . ARG A 1 103 ? 8.243 4.743 4.900 1.00 91.19 103 ARG A C 1
ATOM 827 O O . ARG A 1 103 ? 7.602 4.271 5.835 1.00 91.19 103 ARG A O 1
ATOM 834 N N . ILE A 1 104 ? 9.145 5.714 5.058 1.00 93.00 104 ILE A N 1
ATOM 835 C CA . ILE A 1 104 ? 9.442 6.313 6.368 1.00 93.00 104 ILE A CA 1
ATOM 836 C C . ILE A 1 104 ? 8.187 6.985 6.941 1.00 93.00 104 ILE A C 1
ATOM 838 O O . ILE A 1 104 ? 7.838 6.742 8.095 1.00 93.00 104 ILE A O 1
ATOM 842 N N . ARG A 1 105 ? 7.464 7.778 6.137 1.00 91.62 105 ARG A N 1
ATOM 843 C CA . ARG A 1 105 ? 6.213 8.430 6.561 1.00 91.62 105 ARG A CA 1
ATOM 844 C C . ARG A 1 105 ? 5.157 7.412 6.994 1.00 91.62 105 ARG A C 1
ATOM 846 O O . ARG A 1 105 ? 4.579 7.575 8.064 1.00 91.62 105 ARG A O 1
ATOM 853 N N . ASN A 1 106 ? 4.943 6.358 6.207 1.00 90.62 106 ASN A N 1
ATOM 854 C CA . ASN A 1 106 ? 3.995 5.290 6.525 1.00 90.62 106 ASN A CA 1
ATOM 855 C C . ASN A 1 106 ? 4.354 4.597 7.841 1.00 90.62 106 ASN A C 1
ATOM 857 O O . ASN A 1 106 ? 3.480 4.411 8.679 1.00 90.62 106 ASN A O 1
ATOM 861 N N . GLN A 1 107 ? 5.631 4.275 8.068 1.00 89.69 107 GLN A N 1
ATOM 862 C CA . GLN A 1 107 ? 6.082 3.661 9.322 1.00 89.69 107 GLN A CA 1
ATOM 863 C C . GLN A 1 107 ? 5.874 4.577 10.533 1.00 89.69 107 GLN A C 1
ATOM 865 O O . GLN A 1 107 ? 5.430 4.116 11.583 1.00 89.69 107 GLN A O 1
ATOM 870 N N . LEU A 1 108 ? 6.178 5.872 10.402 1.00 91.88 108 LEU A N 1
ATOM 871 C CA . LEU A 1 108 ? 5.967 6.844 11.479 1.00 91.88 108 LEU A CA 1
ATOM 872 C C . LEU A 1 108 ? 4.481 7.000 11.812 1.00 91.88 108 LEU A C 1
ATOM 874 O O . LEU A 1 108 ? 4.112 7.016 12.985 1.00 91.88 108 LEU A O 1
ATOM 878 N N . MET A 1 109 ? 3.626 7.073 10.792 1.00 89.56 109 MET A N 1
ATOM 879 C CA . MET A 1 109 ? 2.182 7.151 10.988 1.00 89.56 109 MET A CA 1
ATOM 880 C C . MET A 1 109 ? 1.623 5.856 11.589 1.00 89.56 109 MET A C 1
ATOM 882 O O . MET A 1 109 ? 0.818 5.935 12.511 1.00 89.56 109 MET A O 1
ATOM 886 N N . LEU A 1 110 ? 2.086 4.678 11.157 1.00 88.69 110 LEU A N 1
ATOM 887 C CA . LEU A 1 110 ? 1.651 3.399 11.732 1.00 88.69 110 LEU A CA 1
ATOM 888 C C . LEU A 1 110 ? 1.924 3.362 13.231 1.00 88.69 110 LEU A C 1
ATOM 890 O O . LEU A 1 110 ? 1.007 3.133 14.013 1.00 88.69 110 LEU A O 1
ATOM 894 N N . LYS A 1 111 ? 3.154 3.700 13.633 1.00 89.38 111 LYS A N 1
ATOM 895 C CA . LYS A 1 111 ? 3.535 3.782 1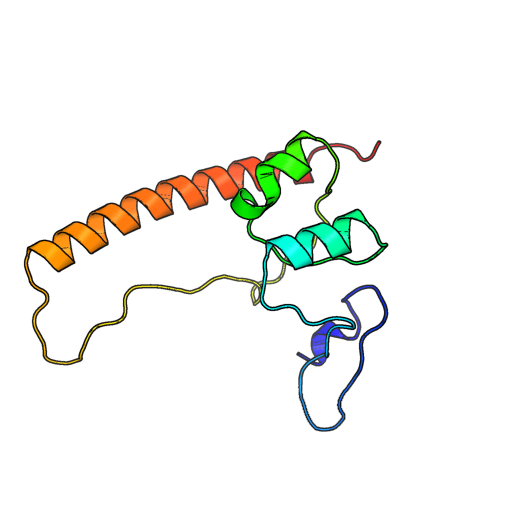5.048 1.00 89.38 111 LYS A CA 1
ATOM 896 C C . LYS A 1 111 ? 2.667 4.773 15.821 1.00 89.38 111 LYS A C 1
ATOM 898 O O . LYS A 1 111 ? 2.239 4.467 16.928 1.00 89.38 111 LYS A O 1
ATOM 903 N N . LYS A 1 112 ? 2.377 5.941 15.237 1.00 90.00 112 LYS A N 1
ATOM 904 C CA . LYS A 1 112 ? 1.511 6.958 15.851 1.00 90.00 112 LYS A CA 1
ATOM 905 C C . LYS A 1 112 ? 0.102 6.419 16.125 1.00 90.00 112 LYS A C 1
ATOM 907 O O . LYS A 1 112 ? -0.419 6.641 17.212 1.00 90.00 112 LYS A O 1
ATOM 912 N N . TYR A 1 113 ? -0.509 5.740 15.156 1.00 87.56 113 TYR A N 1
ATOM 913 C CA . TYR A 1 113 ? -1.900 5.284 15.248 1.00 87.56 113 TYR A CA 1
ATOM 914 C C . TYR A 1 113 ? -2.067 3.926 15.948 1.00 87.56 113 TYR A C 1
ATOM 916 O O . TYR A 1 113 ? -3.138 3.664 16.481 1.00 87.56 113 TYR A O 1
ATOM 924 N N . GLN A 1 114 ? -1.024 3.093 16.022 1.00 80.25 114 GLN A N 1
ATOM 925 C CA . GLN A 1 114 ? -1.005 1.893 16.872 1.00 80.25 114 GLN A CA 1
ATOM 926 C C . GLN A 1 114 ? -0.820 2.230 18.363 1.00 80.25 114 GLN A C 1
ATOM 928 O O . GLN A 1 114 ? -1.310 1.500 19.218 1.00 80.25 114 GLN A O 1
ATOM 933 N N . ALA A 1 115 ? -0.111 3.320 18.684 1.00 64.81 115 ALA A N 1
ATOM 934 C CA . ALA A 1 115 ? 0.166 3.739 20.062 1.00 64.81 115 ALA A CA 1
ATOM 935 C C . ALA A 1 115 ? -0.938 4.613 20.693 1.00 64.81 115 ALA A C 1
ATOM 937 O O . ALA A 1 115 ? -0.864 4.920 21.883 1.00 64.81 115 ALA A O 1
ATOM 938 N N . ALA A 1 116 ? -1.936 5.049 19.919 1.00 55.69 116 ALA A N 1
ATOM 939 C CA . ALA A 1 116 ? -3.023 5.879 20.426 1.00 55.69 116 ALA A CA 1
ATOM 940 C C . ALA A 1 116 ? -4.031 5.023 21.228 1.00 55.69 116 ALA A C 1
ATOM 942 O O . ALA A 1 116 ? -4.480 3.991 20.723 1.00 55.69 116 ALA A O 1
ATOM 943 N N . PRO A 1 117 ? -4.391 5.409 22.469 1.00 45.16 117 PRO A N 1
ATOM 944 C CA . PRO A 1 117 ? -5.364 4.669 23.264 1.00 45.16 117 PRO A CA 1
ATOM 945 C C . PRO A 1 117 ? -6.744 4.697 22.599 1.00 45.16 117 PRO A C 1
ATOM 947 O O . PRO A 1 117 ? -7.156 5.709 22.034 1.00 45.16 117 PRO A O 1
ATOM 950 N N . LYS A 1 118 ? -7.453 3.567 22.685 1.00 49.31 118 LYS A N 1
ATOM 951 C CA . LYS A 1 118 ? -8.851 3.444 22.263 1.00 49.31 118 LYS A CA 1
ATOM 952 C C . LYS A 1 118 ? -9.703 4.360 23.152 1.00 49.31 118 LYS A C 1
ATOM 954 O O . LYS A 1 118 ? -9.683 4.181 24.369 1.00 49.31 118 LYS A O 1
ATOM 959 N N . HIS A 1 119 ? -10.372 5.345 22.555 1.00 41.94 119 HIS A N 1
ATOM 960 C CA . HIS A 1 119 ? -11.418 6.127 23.218 1.00 41.94 119 HIS A CA 1
ATOM 961 C C . HIS A 1 119 ? -12.728 5.347 23.235 1.00 41.94 119 HIS A C 1
ATOM 963 O O . HIS A 1 119 ? -13.010 4.674 22.217 1.00 41.94 119 HIS A O 1
#

Sequence (119 aa):
PERLASVFPGRLFRDQGFDYVIPSVEVQELTLSRQIVAESDAFSAATIIQIENELKSGTFSIIPFEADWMSLNYGFIFLRNRALSPAAIEYMEIVRQIEKKIRIRNQLMLKKYQAAPKH

pLDDT: mean 83.48, std 15.12, range [41.94, 98.38]